Protein AF-A0A0N4WQF1-F1 (afdb_monomer_lite)

Structure (mmCIF, N/CA/C/O backbone):
data_AF-A0A0N4WQF1-F1
#
_entry.id   AF-A0A0N4WQF1-F1
#
loop_
_atom_site.group_PDB
_atom_site.id
_atom_site.type_symbol
_atom_site.label_atom_id
_atom_site.label_alt_id
_atom_site.label_comp_id
_atom_site.label_asym_id
_atom_site.label_entity_id
_atom_site.label_seq_id
_atom_site.pdbx_PDB_ins_code
_atom_site.Cartn_x
_atom_site.Cartn_y
_atom_site.Cartn_z
_atom_site.occupancy
_atom_site.B_iso_or_equiv
_atom_site.auth_seq_id
_atom_site.auth_comp_id
_atom_site.auth_asym_id
_atom_site.auth_atom_id
_atom_site.pdbx_PDB_model_num
ATOM 1 N N . MET A 1 1 ? -3.652 -3.012 -3.484 1.00 92.88 1 MET A N 1
ATOM 2 C CA . MET A 1 1 ? -2.207 -2.774 -3.684 1.00 92.88 1 MET A CA 1
ATOM 3 C C . MET A 1 1 ? -1.970 -2.307 -5.102 1.00 92.88 1 MET A C 1
ATOM 5 O O . MET A 1 1 ? -2.468 -2.951 -6.016 1.00 92.88 1 MET A O 1
ATOM 9 N N . TYR A 1 2 ? -1.229 -1.219 -5.275 1.00 91.31 2 TYR A N 1
ATOM 10 C CA . TYR A 1 2 ? -0.689 -0.833 -6.577 1.00 91.31 2 TYR A CA 1
ATOM 11 C C . TYR A 1 2 ? 0.613 -1.597 -6.811 1.00 91.31 2 TYR A C 1
ATOM 13 O O . TYR A 1 2 ? 1.553 -1.425 -6.038 1.00 91.31 2 TYR A O 1
ATOM 21 N N . ASP A 1 3 ? 0.651 -2.450 -7.832 1.00 89.00 3 ASP A N 1
ATOM 22 C CA . ASP A 1 3 ? 1.834 -3.233 -8.198 1.00 89.00 3 ASP A CA 1
ATOM 23 C C . ASP A 1 3 ? 2.520 -2.598 -9.415 1.00 89.00 3 ASP A C 1
ATOM 25 O O . ASP A 1 3 ? 1.951 -2.539 -10.507 1.00 89.00 3 ASP A O 1
ATOM 29 N N . PHE A 1 4 ? 3.748 -2.105 -9.233 1.00 86.31 4 PHE A N 1
ATOM 30 C CA . PHE A 1 4 ? 4.552 -1.545 -10.324 1.00 86.31 4 PHE A CA 1
ATOM 31 C C . PHE A 1 4 ? 5.388 -2.601 -11.068 1.00 86.31 4 PHE A C 1
ATOM 33 O O . PHE A 1 4 ? 6.137 -2.251 -11.979 1.00 86.31 4 PHE A O 1
ATOM 40 N N . 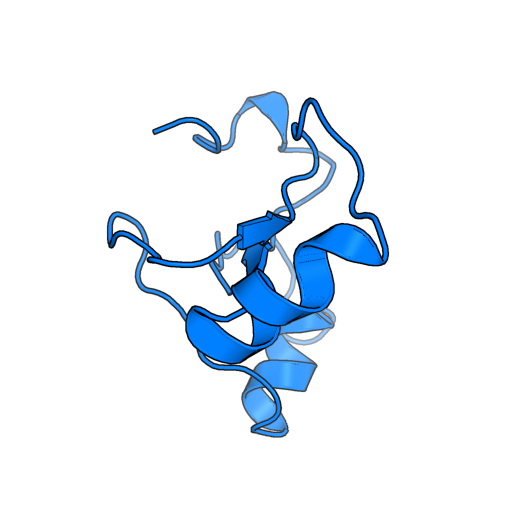ASN A 1 5 ? 5.272 -3.887 -10.715 1.00 83.44 5 ASN A N 1
ATOM 41 C CA . ASN A 1 5 ? 5.993 -5.016 -11.316 1.00 83.44 5 ASN A CA 1
ATOM 42 C C . ASN A 1 5 ? 7.527 -4.843 -11.337 1.00 83.44 5 ASN A C 1
ATOM 44 O O . ASN A 1 5 ? 8.213 -5.325 -12.237 1.00 83.44 5 ASN A O 1
ATOM 48 N N . GLN A 1 6 ? 8.085 -4.165 -10.332 1.00 83.38 6 GLN A N 1
ATOM 49 C CA . GLN A 1 6 ? 9.530 -3.900 -10.219 1.00 83.38 6 GLN A CA 1
ATOM 50 C C . GLN A 1 6 ? 10.285 -4.965 -9.405 1.00 83.38 6 GLN A C 1
ATOM 52 O O . GLN A 1 6 ? 11.510 -4.906 -9.283 1.00 83.38 6 GLN A O 1
ATOM 57 N N . CYS A 1 7 ? 9.564 -5.928 -8.831 1.00 81.62 7 CYS A N 1
ATOM 58 C CA . CYS A 1 7 ? 10.094 -6.965 -7.951 1.00 81.62 7 CYS A CA 1
ATOM 59 C C . CYS A 1 7 ? 9.997 -8.352 -8.606 1.00 81.62 7 CYS A C 1
ATOM 61 O O . CYS A 1 7 ? 9.110 -8.608 -9.418 1.00 81.62 7 CYS A O 1
ATOM 63 N N . ASP A 1 8 ? 10.862 -9.287 -8.196 1.00 84.56 8 ASP A N 1
ATOM 64 C CA . ASP A 1 8 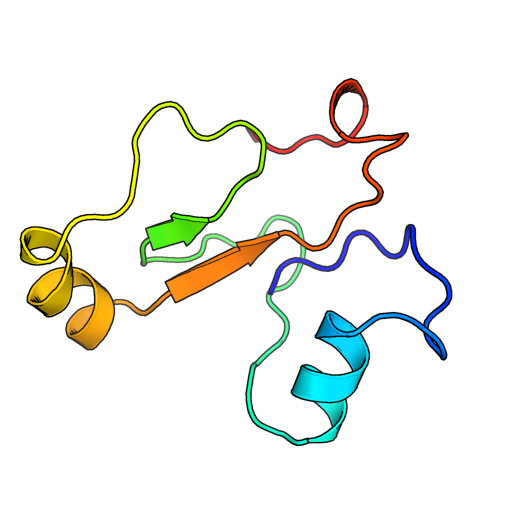? 10.700 -10.703 -8.553 1.00 84.56 8 ASP A CA 1
ATOM 65 C C . ASP A 1 8 ? 9.367 -11.221 -7.967 1.00 84.56 8 ASP A C 1
ATOM 67 O O . ASP A 1 8 ? 9.212 -11.263 -6.736 1.00 84.56 8 ASP A O 1
ATOM 71 N N . PRO A 1 9 ? 8.407 -11.659 -8.805 1.00 81.88 9 PRO A N 1
ATOM 72 C CA . PRO A 1 9 ? 7.084 -12.068 -8.350 1.00 81.88 9 PRO A CA 1
ATOM 73 C C . PRO A 1 9 ? 7.125 -13.273 -7.405 1.00 81.8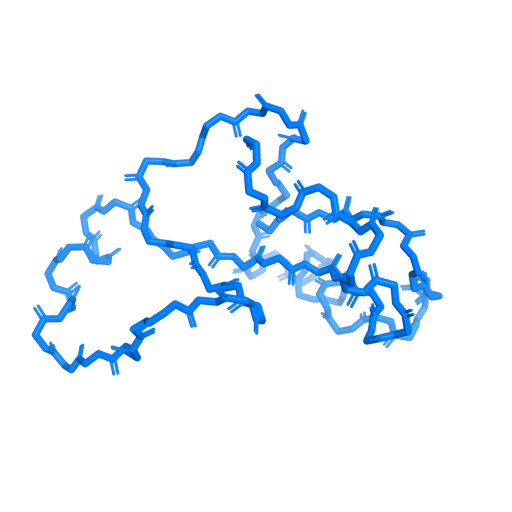8 9 PRO A C 1
ATOM 75 O O . PRO A 1 9 ? 6.202 -13.445 -6.610 1.00 81.88 9 PRO A O 1
ATOM 78 N N . LYS A 1 10 ? 8.178 -14.103 -7.438 1.00 84.62 10 LYS A N 1
ATOM 79 C CA . LYS A 1 10 ? 8.338 -15.240 -6.516 1.00 84.62 10 LYS A CA 1
ATOM 80 C C . LYS A 1 10 ? 8.767 -14.795 -5.117 1.00 84.62 10 LYS A C 1
ATOM 82 O O . LYS A 1 10 ? 8.425 -15.463 -4.139 1.00 84.62 10 LYS A O 1
ATOM 87 N N . ARG A 1 11 ? 9.479 -13.670 -5.010 1.00 87.94 11 ARG A N 1
ATOM 88 C CA . ARG A 1 11 ? 10.044 -13.154 -3.751 1.00 87.94 11 ARG A CA 1
ATOM 89 C C . ARG A 1 11 ? 9.217 -12.030 -3.133 1.00 87.94 11 ARG A C 1
ATOM 91 O O . ARG A 1 11 ? 9.290 -11.851 -1.922 1.00 87.94 11 ARG A O 1
ATOM 98 N N . CYS A 1 12 ? 8.408 -11.333 -3.928 1.00 89.38 12 CYS A N 1
ATOM 99 C CA . CYS A 1 12 ? 7.573 -10.231 -3.461 1.00 89.38 12 CYS A CA 1
ATOM 100 C C . CYS A 1 12 ? 6.527 -10.679 -2.416 1.00 89.38 12 CYS A C 1
ATOM 102 O O . CYS A 1 12 ? 5.692 -11.552 -2.677 1.00 89.38 12 CYS A O 1
ATOM 104 N N . SER A 1 13 ? 6.551 -10.043 -1.239 1.00 90.81 13 SER A N 1
ATOM 105 C CA . SER A 1 13 ? 5.570 -10.250 -0.165 1.00 90.81 13 SER A CA 1
ATOM 106 C C . SER A 1 13 ? 4.171 -9.759 -0.543 1.00 90.81 13 SER A C 1
ATOM 108 O O . SER A 1 13 ? 3.201 -10.452 -0.245 1.00 90.81 13 SER A O 1
ATOM 110 N N . GLY A 1 14 ? 4.045 -8.644 -1.271 1.00 91.06 14 GLY A N 1
ATOM 111 C CA . GLY A 1 14 ? 2.758 -8.154 -1.781 1.00 91.06 14 GLY A CA 1
ATOM 112 C C . GLY A 1 14 ? 2.058 -9.185 -2.671 1.00 91.06 14 GLY A C 1
ATOM 113 O O . GLY A 1 14 ? 0.914 -9.568 -2.435 1.00 91.06 14 GLY A O 1
ATOM 114 N N . ARG A 1 15 ? 2.794 -9.775 -3.618 1.00 90.88 15 ARG A N 1
ATOM 115 C CA . ARG A 1 15 ? 2.299 -10.866 -4.476 1.00 90.88 15 ARG A CA 1
ATOM 116 C C . ARG A 1 15 ? 1.980 -12.150 -3.708 1.00 90.88 15 ARG A C 1
ATOM 118 O O . ARG A 1 15 ? 1.157 -12.935 -4.180 1.00 90.88 15 ARG A O 1
ATOM 125 N N . LYS A 1 16 ? 2.623 -12.405 -2.562 1.00 93.62 16 LYS A N 1
ATOM 126 C CA . LYS A 1 16 ? 2.251 -13.517 -1.667 1.00 93.62 16 LYS A CA 1
ATOM 127 C C . LYS A 1 16 ? 0.917 -13.240 -0.970 1.00 93.62 16 LYS A C 1
ATOM 129 O O . LYS A 1 16 ? 0.077 -14.132 -0.951 1.00 93.62 16 LYS A O 1
ATOM 134 N N . LEU A 1 17 ? 0.697 -12.020 -0.473 1.00 94.75 17 LEU A N 1
ATOM 135 C CA . LEU A 1 17 ? -0.579 -11.608 0.132 1.00 94.75 17 LEU A CA 1
ATOM 136 C C . LEU A 1 17 ? -1.736 -11.683 -0.873 1.00 94.75 17 LEU A C 1
ATOM 138 O O . LEU A 1 17 ? -2.805 -12.183 -0.531 1.00 94.75 17 LEU A O 1
ATOM 142 N N . LEU A 1 18 ? -1.504 -11.259 -2.122 1.00 93.31 18 LEU A N 1
ATOM 143 C CA . LEU A 1 18 ? -2.490 -11.361 -3.203 1.00 93.31 18 LEU A CA 1
ATOM 144 C C . LEU A 1 18 ? -2.867 -12.826 -3.481 1.00 93.31 18 LEU A C 1
ATOM 146 O O . LEU A 1 18 ? -4.043 -13.163 -3.552 1.00 93.31 18 LEU A O 1
ATOM 150 N N . ARG A 1 19 ? -1.872 -13.722 -3.567 1.00 93.56 19 ARG A N 1
ATOM 151 C CA . ARG A 1 19 ? -2.095 -15.171 -3.738 1.00 93.56 19 ARG A CA 1
ATOM 152 C C . ARG A 1 19 ? -2.821 -15.816 -2.557 1.00 93.56 19 ARG A C 1
ATOM 154 O O . ARG A 1 19 ? -3.545 -16.781 -2.760 1.00 93.56 19 ARG A O 1
ATOM 161 N N . ALA A 1 20 ? -2.626 -15.293 -1.348 1.00 95.56 20 ALA A N 1
ATOM 162 C CA . ALA A 1 20 ? -3.321 -15.738 -0.144 1.00 95.56 20 ALA A CA 1
ATOM 163 C C . ALA A 1 20 ? -4.746 -15.161 -0.010 1.00 95.56 20 ALA A C 1
ATOM 165 O O . ALA A 1 20 ? -5.438 -15.498 0.945 1.00 95.56 20 ALA A O 1
ATOM 166 N N . GLY A 1 21 ? -5.182 -14.283 -0.922 1.00 95.38 21 GLY A N 1
ATOM 167 C CA . GLY A 1 21 ? -6.503 -13.649 -0.864 1.00 95.38 21 GLY A CA 1
ATOM 168 C C . GLY A 1 21 ? -6.661 -12.620 0.260 1.00 95.38 21 GLY A C 1
ATOM 169 O O . GLY A 1 21 ? -7.782 -12.264 0.602 1.00 95.38 21 GLY A O 1
ATOM 170 N N . LEU A 1 22 ? -5.556 -12.140 0.841 1.00 95.38 22 LEU A N 1
ATOM 171 C CA . LEU A 1 22 ? -5.573 -11.179 1.955 1.00 95.38 22 LEU A CA 1
ATOM 172 C C . LEU A 1 22 ? -5.677 -9.723 1.487 1.00 95.38 22 LEU A C 1
ATOM 174 O O . LEU A 1 22 ? -6.016 -8.843 2.272 1.00 95.38 22 LEU A O 1
ATOM 178 N N . ILE A 1 23 ? -5.353 -9.463 0.220 1.00 94.88 23 ILE A N 1
ATOM 179 C CA . ILE A 1 23 ? -5.425 -8.142 -0.406 1.00 94.88 23 ILE A CA 1
ATOM 180 C C . ILE A 1 23 ? -5.946 -8.271 -1.835 1.00 94.88 23 ILE A C 1
ATOM 182 O O . ILE A 1 23 ? -5.852 -9.335 -2.447 1.00 94.88 23 ILE A O 1
ATOM 186 N N . THR A 1 24 ? -6.411 -7.159 -2.395 1.00 93.56 24 THR A N 1
ATOM 187 C CA . THR A 1 24 ? -6.754 -7.033 -3.813 1.00 93.56 24 THR A CA 1
ATOM 188 C C . THR A 1 24 ? -5.744 -6.153 -4.545 1.00 93.56 24 THR A C 1
ATOM 190 O O . THR A 1 24 ? -5.117 -5.254 -3.967 1.00 93.56 24 THR A O 1
ATOM 193 N N . GLU A 1 25 ? -5.558 -6.414 -5.834 1.00 92.69 25 GLU A N 1
ATOM 194 C CA . GLU A 1 25 ? -4.775 -5.549 -6.714 1.00 92.69 25 GLU A CA 1
ATOM 195 C C . GLU A 1 25 ? -5.624 -4.349 -7.155 1.00 92.69 25 GLU A C 1
ATOM 197 O O . GLU A 1 25 ? -6.805 -4.489 -7.470 1.00 92.69 25 GLU A O 1
ATOM 202 N N . VAL A 1 26 ? -5.023 -3.159 -7.164 1.00 92.81 26 VAL A N 1
ATOM 203 C CA . VAL A 1 26 ? -5.637 -1.934 -7.685 1.00 92.81 26 VAL A CA 1
ATOM 204 C C . VAL A 1 26 ? -4.949 -1.604 -8.999 1.00 92.81 26 VAL A C 1
ATOM 206 O O . VAL A 1 26 ? -3.726 -1.471 -9.056 1.00 92.81 26 VAL A O 1
ATOM 209 N N . ARG A 1 27 ? -5.739 -1.461 -10.064 1.00 89.56 27 ARG A N 1
ATOM 210 C CA . ARG A 1 27 ? -5.224 -1.144 -11.396 1.00 89.56 27 ARG A CA 1
ATOM 211 C C . ARG A 1 27 ? -4.497 0.204 -11.375 1.00 89.56 27 ARG A C 1
ATOM 213 O O . ARG A 1 27 ? -5.055 1.206 -10.926 1.00 89.56 27 ARG A O 1
ATOM 220 N N . LEU A 1 28 ? -3.279 0.241 -11.916 1.00 87.50 28 LEU A N 1
ATOM 221 C CA . LEU A 1 28 ? -2.509 1.479 -12.072 1.00 87.50 28 LEU A CA 1
ATOM 222 C C . LEU A 1 28 ? -3.331 2.541 -12.825 1.00 87.50 28 LEU A C 1
ATOM 224 O O . LEU A 1 28 ? -3.968 2.243 -13.837 1.00 87.50 28 LEU A O 1
ATOM 228 N N . GLY A 1 29 ? -3.342 3.767 -12.299 1.00 84.44 29 GLY A N 1
ATOM 229 C CA . GLY A 1 29 ? -4.149 4.883 -12.808 1.00 84.44 29 GLY A CA 1
ATOM 230 C C . GLY A 1 29 ? -5.604 4.912 -12.322 1.00 84.44 29 GLY A C 1
ATOM 231 O O . GLY A 1 29 ? -6.313 5.877 -12.591 1.00 84.44 29 GLY A O 1
ATOM 232 N N . SER A 1 30 ? -6.066 3.892 -11.591 1.00 88.94 30 SER A N 1
ATOM 233 C CA . SER A 1 30 ? -7.367 3.942 -10.913 1.00 88.94 30 SER A CA 1
ATOM 234 C C . SER A 1 30 ? -7.234 4.633 -9.562 1.00 88.94 30 SER A C 1
ATOM 236 O O . SER A 1 30 ? -6.250 4.431 -8.849 1.00 88.94 30 SER A O 1
ATOM 238 N N . ARG A 1 31 ? -8.244 5.421 -9.186 1.00 87.94 31 ARG A N 1
ATOM 239 C CA . ARG A 1 31 ? -8.318 6.034 -7.855 1.00 87.94 31 ARG A CA 1
ATOM 240 C C . ARG A 1 31 ? -8.663 4.991 -6.797 1.00 87.94 31 ARG A C 1
ATOM 242 O O . ARG A 1 31 ? -9.535 4.153 -7.015 1.00 87.94 31 ARG A O 1
ATOM 249 N N . PHE A 1 32 ? -8.012 5.094 -5.645 1.00 92.31 32 PHE A N 1
ATOM 250 C CA . PHE A 1 32 ? -8.382 4.378 -4.431 1.00 92.31 32 PHE A CA 1
ATOM 251 C C . PHE A 1 32 ? -9.050 5.368 -3.464 1.00 92.31 32 PHE A C 1
ATOM 253 O O . PHE A 1 32 ? -8.491 6.443 -3.250 1.00 92.31 32 PHE A O 1
ATOM 260 N N . PRO A 1 33 ? -10.247 5.067 -2.928 1.00 91.88 33 PRO A N 1
ATOM 261 C CA . PRO A 1 33 ? -11.006 6.022 -2.116 1.00 91.88 33 PRO A CA 1
ATOM 262 C C . PRO A 1 33 ? -10.475 6.177 -0.684 1.00 91.88 33 PRO A C 1
ATOM 264 O O . PRO A 1 33 ? -10.799 7.163 -0.030 1.00 91.88 33 PRO A O 1
ATOM 267 N N . GLY A 1 34 ? -9.699 5.207 -0.193 1.00 94.00 34 GLY A N 1
ATOM 268 C CA . GLY A 1 34 ? -9.162 5.200 1.164 1.00 94.00 34 GLY A CA 1
ATOM 269 C C . GLY A 1 34 ? -7.746 5.761 1.285 1.00 94.00 34 GLY A C 1
ATOM 270 O O . GLY A 1 34 ? -7.210 6.403 0.381 1.00 94.00 34 GLY A O 1
ATOM 271 N N . LEU A 1 35 ? -7.119 5.480 2.427 1.00 94.44 35 LEU A N 1
ATOM 272 C CA . LEU A 1 35 ? -5.744 5.889 2.718 1.00 94.44 35 LEU A CA 1
ATOM 273 C C . LEU A 1 35 ? -4.749 5.016 1.955 1.00 94.44 35 LEU A C 1
ATOM 275 O O . LEU A 1 35 ? -4.931 3.806 1.871 1.00 94.44 35 LEU A O 1
ATOM 279 N N . VAL A 1 36 ? -3.670 5.603 1.434 1.00 93.31 36 VAL A N 1
ATOM 280 C CA . VAL A 1 36 ? -2.609 4.861 0.738 1.00 93.31 36 VAL A CA 1
ATOM 281 C C . VAL A 1 36 ? -1.289 5.039 1.471 1.00 93.31 36 VAL A C 1
ATOM 283 O O . VAL A 1 36 ? -0.785 6.152 1.602 1.00 93.31 36 VAL A O 1
ATOM 286 N N . LEU A 1 37 ? -0.700 3.926 1.906 1.00 92.56 37 LEU A N 1
ATOM 287 C CA . LEU A 1 37 ? 0.668 3.906 2.405 1.00 92.56 37 LEU A CA 1
ATOM 288 C C . LEU A 1 37 ? 1.631 4.001 1.218 1.00 92.56 37 LEU A C 1
ATOM 290 O O . LEU A 1 37 ? 1.672 3.114 0.358 1.00 92.56 37 LEU A O 1
ATOM 294 N N . SER A 1 38 ? 2.400 5.086 1.192 1.00 89.62 38 SER A N 1
ATOM 295 C CA . SER A 1 38 ? 3.429 5.364 0.193 1.00 89.62 38 SER A CA 1
ATOM 296 C C . SER A 1 38 ? 4.772 5.602 0.888 1.00 89.62 38 SER A C 1
ATOM 298 O O . SER A 1 38 ? 4.792 6.273 1.924 1.00 89.62 38 SER A O 1
ATOM 300 N N . PRO A 1 39 ? 5.903 5.135 0.324 1.00 84.38 39 PRO A N 1
ATOM 301 C CA . PRO A 1 39 ? 7.233 5.451 0.852 1.00 84.38 39 PRO A CA 1
ATOM 302 C C . PRO A 1 39 ? 7.560 6.953 0.799 1.00 84.38 39 PRO A C 1
ATOM 304 O O . PRO A 1 39 ? 8.476 7.400 1.478 1.00 84.38 39 PRO A O 1
ATOM 307 N N . THR A 1 40 ? 6.812 7.734 0.015 1.00 87.25 40 THR A N 1
ATOM 308 C CA . THR A 1 40 ? 6.934 9.197 -0.091 1.00 87.25 40 THR A CA 1
ATOM 309 C C . THR A 1 40 ? 5.845 9.952 0.681 1.00 87.25 40 THR A C 1
ATOM 311 O O . THR A 1 40 ? 5.651 11.147 0.462 1.00 87.25 40 THR A O 1
ATOM 314 N N . GLY A 1 41 ? 5.095 9.268 1.552 1.00 86.81 41 GLY A N 1
ATOM 315 C CA . GLY A 1 41 ? 4.057 9.890 2.371 1.00 86.81 41 GLY A CA 1
ATOM 316 C C . GLY A 1 41 ? 4.625 10.970 3.296 1.00 86.81 41 GLY A C 1
ATOM 317 O O . GLY A 1 41 ? 5.670 10.787 3.914 1.00 86.81 41 GLY A O 1
ATOM 318 N N . THR A 1 42 ? 3.925 12.098 3.410 1.00 89.38 42 THR A N 1
ATOM 319 C CA . THR A 1 42 ? 4.336 13.235 4.256 1.00 89.38 42 THR A CA 1
ATOM 320 C C . THR A 1 42 ? 3.784 13.165 5.680 1.00 89.38 42 THR A C 1
ATOM 322 O O . THR A 1 42 ? 4.097 14.024 6.500 1.00 89.38 42 THR A O 1
ATOM 325 N N . ALA A 1 43 ? 2.939 12.177 5.972 1.00 91.19 43 ALA A N 1
ATOM 326 C CA . ALA A 1 43 ? 2.301 11.975 7.266 1.00 91.19 43 ALA A CA 1
ATOM 327 C C . ALA A 1 43 ? 2.344 10.494 7.659 1.00 91.19 43 ALA A C 1
ATOM 329 O O . ALA A 1 43 ? 2.380 9.607 6.804 1.00 91.19 43 ALA A O 1
ATOM 330 N N . THR A 1 44 ? 2.342 10.238 8.964 1.00 94.19 44 THR A N 1
ATOM 331 C CA . THR A 1 44 ? 2.333 8.894 9.549 1.00 94.19 44 THR A CA 1
ATOM 332 C C . THR A 1 44 ? 0.921 8.474 9.931 1.00 94.19 44 THR A C 1
ATOM 334 O O . THR A 1 44 ? 0.140 9.306 10.382 1.00 94.19 44 THR A O 1
ATOM 337 N N . LEU A 1 45 ? 0.637 7.175 9.828 1.00 94.25 45 LEU A N 1
ATOM 338 C CA . LEU A 1 45 ? -0.614 6.588 10.304 1.00 94.25 45 LEU A CA 1
ATOM 339 C C . LEU A 1 45 ? -0.747 6.742 11.826 1.00 94.25 45 LEU A C 1
ATOM 341 O O . LEU A 1 45 ? 0.209 6.474 12.560 1.00 94.25 45 LEU A O 1
ATOM 345 N N . ALA A 1 46 ? -1.932 7.110 12.297 1.00 95.81 46 ALA A N 1
ATOM 346 C CA . ALA A 1 46 ? -2.261 7.247 13.709 1.00 95.81 46 ALA A CA 1
ATOM 347 C C . ALA A 1 46 ? -3.520 6.436 14.073 1.00 95.81 46 ALA A C 1
ATOM 349 O O . ALA A 1 46 ? -4.354 6.155 13.212 1.00 95.81 46 ALA A O 1
ATOM 350 N N . PRO A 1 47 ? -3.724 6.081 15.359 1.00 96.94 47 PRO A N 1
ATOM 351 C CA . PRO A 1 47 ? -4.944 5.393 15.794 1.00 96.94 47 PRO A CA 1
ATOM 352 C C . PRO A 1 47 ? -6.243 6.149 15.471 1.00 96.94 47 PRO A C 1
ATOM 354 O O . PRO A 1 47 ? -7.287 5.520 15.330 1.00 96.94 47 PRO A O 1
ATOM 357 N N . SER A 1 48 ? -6.180 7.477 15.327 1.00 96.81 48 SER A N 1
ATOM 358 C CA . SER A 1 48 ? -7.307 8.326 14.919 1.00 96.81 48 SER A CA 1
ATOM 359 C C . SER A 1 48 ? -7.794 8.067 13.492 1.00 96.81 48 SER A C 1
ATOM 361 O O . SER A 1 48 ? -8.928 8.405 13.175 1.00 96.81 48 SER A O 1
ATOM 363 N N . ASP A 1 49 ? -6.973 7.455 12.636 1.00 96.62 49 ASP A N 1
ATOM 364 C CA . ASP A 1 49 ? -7.332 7.170 11.241 1.00 96.62 49 ASP A CA 1
ATOM 365 C C . ASP A 1 49 ? -8.206 5.915 11.109 1.00 96.62 49 ASP A C 1
ATOM 367 O O . ASP A 1 49 ? -8.692 5.600 10.021 1.00 96.62 49 ASP A O 1
ATOM 371 N N . ARG A 1 50 ? -8.398 5.180 12.211 1.00 96.75 50 ARG A N 1
ATOM 372 C CA . ARG A 1 50 ? -9.067 3.880 12.234 1.00 96.75 50 ARG A CA 1
ATOM 373 C C . ARG A 1 50 ? -10.445 3.912 11.583 1.00 96.75 50 ARG A C 1
ATOM 375 O O . ARG A 1 50 ? -10.687 3.107 10.691 1.00 96.75 50 ARG A O 1
ATOM 382 N N . ASP A 1 51 ? -11.305 4.842 11.985 1.00 97.81 51 ASP A N 1
ATOM 383 C CA . ASP A 1 51 ? -12.685 4.909 11.487 1.00 97.81 51 ASP A CA 1
ATOM 384 C C . ASP A 1 51 ? -12.715 5.155 9.969 1.00 97.81 51 ASP A C 1
ATOM 386 O O . ASP A 1 51 ? -13.485 4.536 9.234 1.00 97.81 51 ASP A O 1
ATOM 390 N N . PHE A 1 52 ? -11.808 6.002 9.472 1.00 96.81 52 PHE A N 1
ATOM 391 C CA . PHE A 1 52 ? -11.664 6.263 8.042 1.00 96.81 52 PHE A CA 1
ATOM 392 C C . PHE A 1 52 ? -11.172 5.021 7.285 1.00 96.81 52 PHE A C 1
ATOM 394 O O . PHE A 1 52 ? -11.672 4.707 6.205 1.00 96.81 52 PHE A O 1
ATOM 401 N N . ILE A 1 53 ? -10.207 4.289 7.846 1.00 96.81 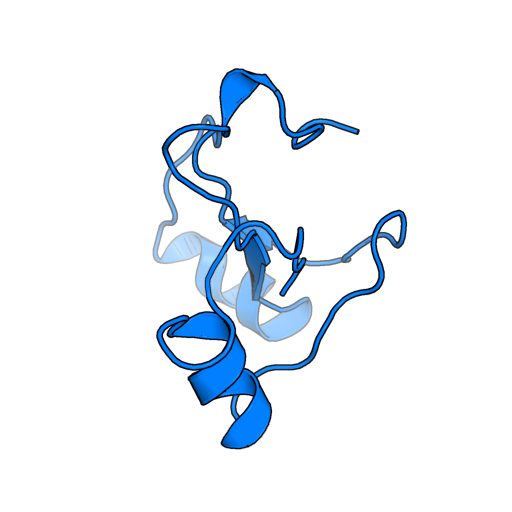53 ILE A N 1
ATOM 402 C CA . ILE A 1 53 ? -9.672 3.056 7.251 1.00 96.81 53 ILE A CA 1
ATOM 403 C C . ILE A 1 53 ? -10.730 1.953 7.217 1.00 96.81 53 ILE A C 1
ATOM 405 O O . ILE A 1 53 ? -10.840 1.255 6.212 1.00 96.81 53 ILE A O 1
ATOM 409 N N . GLU A 1 54 ? -11.511 1.790 8.283 1.00 96.50 54 GLU A N 1
ATOM 410 C CA . GLU A 1 54 ? -12.598 0.808 8.332 1.00 96.50 54 GLU A CA 1
ATOM 411 C C . GLU A 1 54 ? -13.694 1.136 7.301 1.00 96.50 54 GLU A C 1
ATOM 413 O O . GLU A 1 54 ? -14.254 0.224 6.694 1.00 96.50 54 GLU A O 1
ATOM 418 N N . GLN A 1 55 ? -13.945 2.424 7.032 1.00 97.25 55 GLN A N 1
ATOM 419 C CA . GLN A 1 55 ? -14.949 2.868 6.061 1.00 97.25 55 GLN A CA 1
ATOM 420 C C . GLN A 1 55 ? -14.479 2.812 4.594 1.00 97.25 55 GLN A C 1
ATOM 422 O O . GLN A 1 55 ? -15.239 2.384 3.725 1.00 97.25 55 GLN A O 1
ATOM 427 N N . TYR A 1 56 ? -13.259 3.270 4.293 1.00 96.38 56 TYR A N 1
ATOM 428 C CA . TYR A 1 56 ? -12.780 3.472 2.912 1.00 96.38 56 TYR A CA 1
ATOM 429 C C . TYR A 1 56 ? -11.638 2.535 2.496 1.00 96.38 56 TYR A C 1
ATOM 431 O O . TYR A 1 56 ? -11.299 2.452 1.313 1.00 96.38 56 TYR A O 1
ATOM 439 N N . GLY A 1 57 ? -11.060 1.806 3.449 1.00 95.56 57 GLY A N 1
ATOM 440 C CA . GLY A 1 57 ? -9.977 0.855 3.240 1.00 95.56 57 GLY A CA 1
ATOM 441 C C . GLY A 1 57 ? -8.573 1.458 3.321 1.00 95.56 57 GLY A C 1
ATOM 442 O O . GLY A 1 57 ? -8.366 2.673 3.374 1.00 95.56 57 GLY A O 1
ATOM 443 N N . LEU A 1 58 ? -7.587 0.557 3.296 1.00 95.69 58 LEU A N 1
ATOM 444 C CA . LEU A 1 58 ? -6.160 0.871 3.295 1.00 95.69 58 LEU A CA 1
ATOM 445 C C . LEU A 1 58 ? -5.484 0.273 2.057 1.00 95.69 58 LEU A C 1
ATOM 447 O O . LEU A 1 58 ? -5.535 -0.932 1.807 1.00 95.69 58 LEU A O 1
ATOM 451 N N . GLY A 1 59 ? -4.838 1.131 1.283 1.00 94.38 59 GLY A N 1
ATOM 452 C CA . GLY A 1 59 ? -4.029 0.795 0.126 1.00 94.38 59 GLY A CA 1
ATOM 453 C C . GLY A 1 59 ? -2.543 0.827 0.462 1.00 94.38 59 GLY A C 1
ATOM 454 O O . GLY A 1 59 ? -2.098 1.512 1.379 1.00 94.38 59 GLY A O 1
ATOM 455 N N . VAL A 1 60 ? -1.758 0.102 -0.325 1.00 92.56 60 VAL A N 1
ATOM 456 C CA . VAL A 1 60 ? -0.293 0.115 -0.262 1.00 92.56 60 VAL A CA 1
ATOM 457 C C . VAL A 1 60 ? 0.267 0.176 -1.674 1.00 92.56 60 VAL A C 1
ATOM 459 O O . VAL A 1 60 ? -0.356 -0.349 -2.610 1.00 92.56 60 VAL A O 1
ATOM 462 N N . VAL A 1 61 ? 1.437 0.791 -1.816 1.00 90.88 61 VAL A N 1
ATOM 463 C CA . VAL A 1 61 ? 2.211 0.775 -3.057 1.00 90.88 61 VAL A CA 1
ATOM 464 C C . VAL A 1 61 ? 3.355 -0.225 -2.943 1.00 90.88 61 VAL A C 1
ATOM 466 O O . VAL A 1 61 ? 4.161 -0.142 -2.019 1.00 90.88 61 VAL A O 1
ATOM 469 N N . ASP A 1 62 ? 3.424 -1.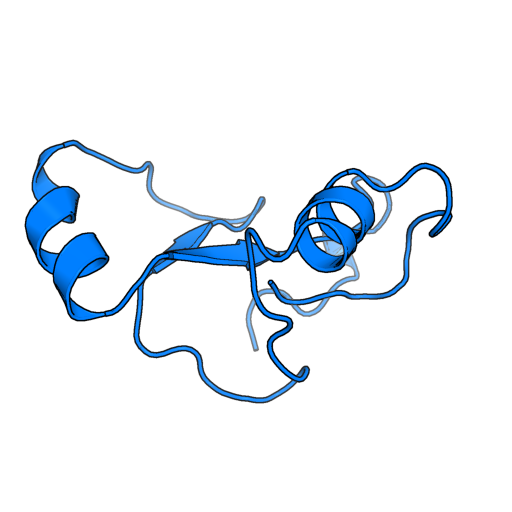161 -3.887 1.00 88.50 62 ASP A N 1
ATOM 470 C CA . ASP A 1 62 ? 4.531 -2.103 -4.027 1.00 88.50 62 ASP A CA 1
ATOM 471 C C . ASP A 1 62 ? 5.447 -1.645 -5.167 1.00 88.50 62 ASP A C 1
ATOM 473 O O . ASP A 1 62 ? 5.134 -1.774 -6.356 1.00 88.50 62 ASP A O 1
ATOM 477 N N . CYS A 1 63 ? 6.575 -1.052 -4.784 1.00 86.31 63 CYS A N 1
ATOM 478 C CA . CYS A 1 63 ? 7.629 -0.608 -5.684 1.00 86.31 63 CYS A CA 1
ATOM 479 C C . CYS A 1 63 ? 9.001 -0.985 -5.118 1.00 86.31 63 CYS A C 1
ATOM 481 O O . CYS A 1 63 ? 9.178 -1.183 -3.914 1.00 86.31 63 CYS A O 1
ATOM 483 N N . SER A 1 64 ? 10.000 -1.067 -5.991 1.00 83.56 64 SER A N 1
ATOM 484 C CA .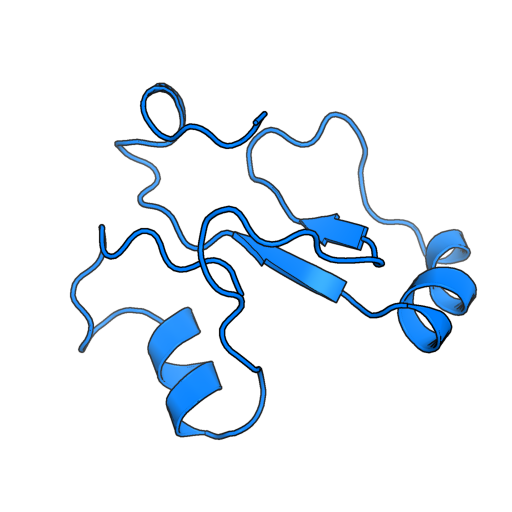 SER A 1 64 ? 11.377 -1.300 -5.567 1.00 83.56 64 SER A CA 1
ATOM 485 C C . SER A 1 64 ? 11.928 -0.057 -4.872 1.00 83.56 64 SER A C 1
ATOM 487 O O . SER A 1 64 ? 11.827 1.046 -5.406 1.00 83.56 64 SER A O 1
ATOM 489 N N . TRP A 1 65 ? 12.609 -0.238 -3.734 1.00 81.19 65 TRP A N 1
ATOM 490 C CA . TRP A 1 65 ? 13.336 0.841 -3.048 1.00 81.19 65 TRP A CA 1
ATOM 491 C C . TRP A 1 65 ? 14.338 1.565 -3.958 1.00 81.19 65 TRP A C 1
ATOM 493 O O . TRP A 1 65 ? 14.582 2.753 -3.786 1.00 81.19 65 TRP A O 1
ATOM 503 N N . LYS A 1 66 ? 14.883 0.867 -4.962 1.00 78.12 66 LYS A N 1
ATOM 504 C CA . LYS A 1 66 ? 15.822 1.436 -5.940 1.00 78.12 66 LYS A CA 1
ATOM 505 C C . LYS A 1 66 ? 15.161 2.429 -6.906 1.00 78.12 66 LYS A C 1
ATOM 507 O O . LYS A 1 66 ? 15.849 3.247 -7.502 1.00 78.12 66 LYS A O 1
ATOM 512 N N . GLU A 1 67 ? 13.847 2.339 -7.083 1.00 76.56 67 GLU A N 1
ATOM 513 C CA . GLU A 1 67 ? 13.099 3.048 -8.126 1.00 76.56 67 GLU A CA 1
ATOM 514 C C . GLU A 1 67 ? 12.034 3.994 -7.544 1.00 76.56 67 GLU A C 1
ATOM 516 O O . GLU A 1 67 ? 11.191 4.493 -8.288 1.00 76.56 67 GLU A O 1
ATOM 521 N N . VAL A 1 68 ? 12.056 4.269 -6.233 1.00 77.31 68 VAL A N 1
ATOM 522 C CA . VAL A 1 68 ? 11.055 5.118 -5.550 1.00 77.31 68 VAL A CA 1
ATOM 523 C C . VAL A 1 68 ? 10.959 6.501 -6.196 1.00 77.31 68 VAL A C 1
ATOM 525 O O . VAL A 1 68 ? 9.860 6.963 -6.484 1.00 77.31 68 VAL A O 1
ATOM 528 N N . GLU A 1 69 ? 12.096 7.128 -6.504 1.00 70.69 69 GLU A N 1
ATOM 529 C CA . GLU A 1 69 ? 12.144 8.461 -7.126 1.00 70.69 69 GLU A CA 1
ATOM 530 C C . GLU A 1 69 ? 11.659 8.470 -8.584 1.00 70.69 69 GLU A C 1
ATOM 532 O O . GLU A 1 69 ? 11.157 9.479 -9.077 1.00 70.69 69 GLU A O 1
ATOM 537 N N . ARG A 1 70 ? 11.796 7.340 -9.288 1.00 71.31 70 ARG A N 1
ATOM 538 C CA . ARG A 1 70 ? 11.427 7.192 -10.707 1.00 71.31 70 ARG A CA 1
ATOM 539 C C . ARG A 1 70 ? 10.003 6.682 -10.898 1.00 71.31 70 ARG A C 1
ATOM 541 O O . ARG A 1 70 ? 9.464 6.745 -12.003 1.00 71.31 70 ARG A O 1
ATOM 548 N N . THR A 1 71 ? 9.393 6.174 -9.834 1.00 76.12 71 THR A N 1
ATOM 549 C CA . THR A 1 71 ? 8.030 5.655 -9.846 1.00 76.12 71 THR A CA 1
ATOM 550 C C . THR A 1 71 ? 7.053 6.823 -9.679 1.00 76.12 71 THR A C 1
ATOM 552 O O . THR A 1 71 ? 7.222 7.632 -8.766 1.00 76.12 71 THR A O 1
ATOM 555 N N . PRO A 1 72 ? 6.020 6.956 -10.532 1.00 72.25 72 PRO A N 1
ATOM 556 C CA . PRO A 1 72 ? 5.051 8.046 -10.440 1.00 72.25 72 PRO A CA 1
ATOM 557 C C . PRO A 1 72 ? 4.078 7.813 -9.272 1.00 72.25 72 PRO A C 1
ATOM 559 O O . PRO A 1 72 ? 2.914 7.488 -9.473 1.00 72.25 72 PRO A O 1
ATOM 562 N N . LEU A 1 73 ? 4.573 7.969 -8.042 1.00 71.00 73 LEU A N 1
ATOM 563 C CA . LEU A 1 73 ? 3.820 7.773 -6.796 1.00 71.00 73 LEU A CA 1
ATOM 564 C C . LEU A 1 73 ? 2.843 8.923 -6.489 1.00 71.00 73 LEU A C 1
ATOM 566 O O . LEU A 1 73 ? 1.982 8.780 -5.630 1.00 71.00 73 LEU A O 1
ATOM 570 N N . HIS A 1 74 ? 2.998 10.064 -7.165 1.00 60.28 74 HIS A N 1
ATOM 571 C CA . HIS A 1 74 ? 2.304 11.330 -6.896 1.00 60.28 74 HIS A CA 1
ATOM 572 C C . HIS A 1 74 ? 1.319 11.745 -8.006 1.00 60.28 74 HIS A C 1
ATOM 574 O O . HIS A 1 74 ? 0.967 12.921 -8.093 1.00 60.28 74 HIS A O 1
ATOM 580 N N . LYS A 1 75 ? 0.923 10.821 -8.890 1.00 47.78 75 LYS A N 1
ATOM 581 C CA . LYS A 1 75 ? -0.025 11.094 -9.982 1.00 47.78 75 LYS A CA 1
ATOM 582 C C . LYS A 1 75 ? -1.402 10.510 -9.715 1.00 47.78 75 LYS A C 1
ATOM 584 O O . LYS A 1 75 ? -1.461 9.342 -9.277 1.00 47.78 75 LYS A O 1
#

Sequence (75 aa):
MYDFNQCDPKRCSGRKLLRAGLITEVRLGSRFPGLVLSPTGTATLAPSDRDFIEQYGLGVVDCSWKEVERTPLHK

InterPro domains:
  IPR007177 16S/18S rRNA aminocarboxypropyltransferase Tsr3, C-terminal [PF04034] (35-74)
  IPR007209 RNase L inhibitor RLI-like, possible metal-binding domain [PF04068] (1-30)
  IPR022968 16S/18S rRNA aminocarboxypropyltransferase Tsr3 [PTHR20426] (1-75)

Secondary structure (DSSP, 8-state):
-EE-S-S-TTT-HHHHHHHTTSS----TT---SSEEE-TT-SS---GGGHHHHHHH-EEEEE--GGGTTTS-TT-

pLDDT: mean 88.44, std 8.94, range [47.78, 97.81]

Foldseek 3Di:
DEEPVADDLVPDPVNVCVVVVNDDYDDPPDDQQAAEDAPPDPDDDDPVCVVRCVVRNYHYYDDDPVCSVVDPPPD

Radius of gyration: 12.82 Å; chains: 1; bounding box: 31×29×29 Å

Organism: Haemonchus placei (NCBI:txid6290)